Protein AF-A0A357JJU7-F1 (afdb_monomer_lite)

Radius of gyration: 16.16 Å; chains: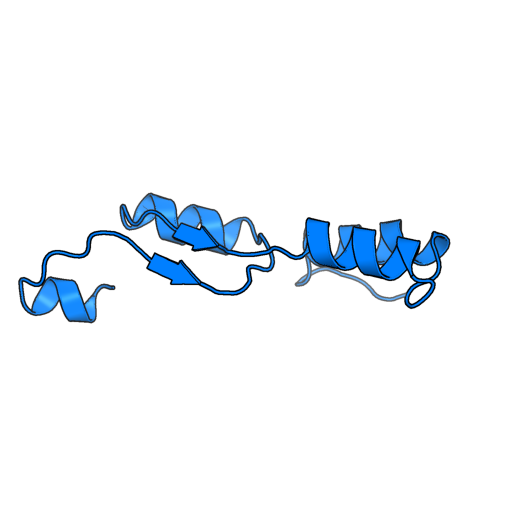 1; bounding box: 39×26×37 Å

Secondary structure (DSSP, 8-state):
-HHHHTTT-----EEEEEE---HHHHHHHHHTT--EEEEEEHHHHHHHHHHTTSS-GGGHHHHHHHHH-TTT----

Foldseek 3Di:
DVVCVVVVHDQAAEEEAEELPAPVVVVVCVVVVHHYHYVYYPVRVVVVCCVVVVDPPVCSVLVVVCSHCVPPRDPD

pLDDT: mean 91.77, std 7.22, range [49.31, 97.94]

Structure (mmCIF, N/CA/C/O backbone):
data_AF-A0A357JJU7-F1
#
_entry.id   AF-A0A357JJU7-F1
#
loop_
_atom_site.group_PDB
_atom_site.id
_atom_site.type_symbol
_atom_site.label_atom_id
_atom_site.label_alt_id
_atom_site.label_comp_id
_atom_site.label_asym_id
_atom_site.label_entity_id
_atom_site.label_seq_id
_atom_site.pdbx_PDB_ins_code
_atom_site.Cartn_x
_atom_site.Cartn_y
_atom_site.Cartn_z
_atom_site.occupancy
_atom_site.B_iso_or_equiv
_atom_site.auth_seq_id
_atom_site.auth_comp_id
_atom_site.auth_asym_id
_atom_site.auth_atom_id
_atom_site.pdbx_PDB_model_num
ATOM 1 N N . VAL A 1 1 ? -12.111 4.243 8.568 1.00 90.25 1 VAL A N 1
ATOM 2 C CA . VAL A 1 1 ? -12.199 3.634 9.923 1.00 90.25 1 VAL A CA 1
ATOM 3 C C . VAL A 1 1 ? -12.985 4.464 10.937 1.00 90.25 1 VAL A C 1
ATOM 5 O O . VAL A 1 1 ? -13.809 3.881 11.627 1.00 90.25 1 VAL A O 1
ATOM 8 N N . LYS A 1 2 ? -12.820 5.798 10.998 1.00 93.81 2 LYS A N 1
ATOM 9 C CA . LYS A 1 2 ? -13.545 6.674 11.948 1.00 93.81 2 LYS A CA 1
ATOM 10 C C . LYS A 1 2 ? -15.070 6.484 11.931 1.00 93.81 2 LYS A C 1
ATOM 12 O O . LYS A 1 2 ? -15.664 6.320 12.986 1.00 93.81 2 LYS A O 1
ATOM 17 N N . ALA A 1 3 ? -15.675 6.416 10.742 1.00 96.38 3 ALA A N 1
ATOM 18 C CA . ALA A 1 3 ? -17.114 6.177 10.599 1.00 96.38 3 ALA A CA 1
ATOM 19 C C . ALA A 1 3 ? -17.570 4.849 11.234 1.00 96.38 3 ALA A C 1
ATOM 21 O O . ALA A 1 3 ? -18.567 4.830 11.942 1.00 96.38 3 ALA A O 1
ATOM 22 N N . LEU A 1 4 ? -16.812 3.759 11.060 1.00 95.62 4 LEU A N 1
ATOM 23 C CA . LEU A 1 4 ? -17.133 2.462 11.672 1.00 95.62 4 LEU A CA 1
ATOM 24 C C . LEU A 1 4 ? -17.029 2.528 13.201 1.00 95.62 4 LEU A C 1
ATOM 26 O O . LEU A 1 4 ? -17.935 2.094 13.903 1.00 95.62 4 LEU A O 1
ATOM 30 N N . ARG A 1 5 ? -15.959 3.146 13.717 1.00 94.06 5 ARG A N 1
ATOM 31 C CA . ARG A 1 5 ? -15.767 3.326 15.163 1.00 94.06 5 ARG A CA 1
ATOM 32 C C . ARG A 1 5 ? -16.848 4.203 15.800 1.00 94.06 5 ARG A C 1
ATOM 34 O O . ARG A 1 5 ? -17.239 3.935 16.922 1.00 94.06 5 ARG A O 1
ATOM 41 N N . SER A 1 6 ? -17.373 5.201 15.081 1.00 96.75 6 SER A N 1
ATOM 42 C CA . SER A 1 6 ? -18.497 6.028 15.560 1.00 96.75 6 SER A CA 1
ATOM 43 C C . SER A 1 6 ? -19.825 5.274 15.691 1.00 96.75 6 SER A C 1
ATOM 45 O O . SER A 1 6 ? -20.778 5.821 16.230 1.00 96.75 6 SER A O 1
ATOM 47 N N . GLN A 1 7 ? -19.892 4.051 15.165 1.00 97.69 7 GLN A N 1
ATOM 48 C CA . GLN A 1 7 ? -21.034 3.143 15.267 1.00 97.69 7 GLN A CA 1
ATOM 49 C C . GLN A 1 7 ? -20.717 1.958 16.199 1.00 97.69 7 GLN A C 1
ATOM 51 O O . GLN A 1 7 ? -21.318 0.897 16.061 1.00 97.69 7 GLN A O 1
ATOM 56 N N . ASP A 1 8 ? -19.716 2.102 17.077 1.00 95.06 8 ASP A N 1
ATOM 57 C CA . ASP A 1 8 ? -19.240 1.070 18.012 1.00 95.06 8 ASP A CA 1
ATOM 58 C C . ASP A 1 8 ? -18.799 -0.250 17.343 1.00 95.06 8 ASP A C 1
ATOM 60 O O . ASP A 1 8 ? -18.738 -1.312 17.965 1.00 95.06 8 ASP A O 1
ATOM 64 N N . ILE A 1 9 ? -18.435 -0.199 16.056 1.00 97.00 9 ILE A N 1
ATOM 65 C CA . ILE A 1 9 ? -17.937 -1.367 15.325 1.00 97.00 9 ILE A CA 1
ATOM 66 C C . ILE A 1 9 ? -16.470 -1.614 15.690 1.00 97.00 9 ILE A C 1
ATOM 68 O O . ILE A 1 9 ? -15.610 -0.739 15.553 1.00 97.00 9 ILE A O 1
ATOM 72 N N . ASN A 1 10 ? -16.169 -2.855 16.074 1.00 94.62 10 ASN A N 1
ATOM 73 C CA . ASN A 1 10 ? -14.811 -3.310 16.356 1.00 94.62 10 ASN A CA 1
ATOM 74 C C . ASN A 1 10 ? -14.001 -3.488 15.060 1.00 94.62 10 ASN A C 1
ATOM 76 O O . ASN A 1 10 ? -14.119 -4.502 14.368 1.00 94.62 10 ASN A O 1
ATOM 80 N N . VAL A 1 11 ? -13.170 -2.499 14.734 1.00 95.00 11 VAL A N 1
ATOM 81 C CA . VAL A 1 11 ? -12.266 -2.546 13.578 1.00 95.00 11 VAL A CA 1
ATOM 82 C C . VAL A 1 11 ? -11.039 -3.388 13.926 1.00 95.00 11 VAL A C 1
ATOM 84 O O . VAL A 1 11 ? -10.206 -2.959 14.715 1.00 95.00 11 VAL A O 1
ATOM 87 N N . LYS A 1 12 ? -10.921 -4.569 13.310 1.00 94.50 12 LYS A N 1
ATOM 88 C CA . LYS A 1 12 ? -9.787 -5.491 13.512 1.00 94.50 12 LYS A CA 1
ATOM 89 C C . LYS A 1 12 ? -8.531 -5.136 12.715 1.00 94.50 12 LYS A C 1
ATOM 91 O O . LYS A 1 12 ? -7.456 -5.582 13.077 1.00 94.50 12 LYS A O 1
ATOM 96 N N . GLY A 1 13 ? -8.681 -4.372 11.639 1.00 95.00 13 GLY A N 1
ATOM 97 C CA . GLY A 1 13 ? -7.603 -4.049 10.709 1.00 95.00 13 GLY A CA 1
ATOM 98 C C . GLY A 1 13 ? -8.152 -3.742 9.319 1.00 95.00 13 GLY A C 1
ATOM 99 O O . GLY A 1 13 ? -9.369 -3.654 9.122 1.00 95.00 13 GLY A O 1
ATOM 100 N N . MET A 1 14 ? -7.251 -3.580 8.357 1.00 96.00 14 MET A N 1
ATOM 101 C CA . MET A 1 14 ? -7.545 -3.377 6.945 1.00 96.00 14 MET A CA 1
ATOM 102 C C . MET A 1 14 ? -6.730 -4.352 6.101 1.00 96.00 14 MET A C 1
ATOM 104 O O . MET A 1 14 ? -5.537 -4.531 6.318 1.00 96.00 14 MET A O 1
ATOM 108 N N . VAL A 1 15 ? -7.377 -4.934 5.095 1.00 97.12 15 VAL A N 1
ATOM 109 C CA . VAL A 1 15 ? -6.698 -5.716 4.062 1.00 97.12 15 VAL A CA 1
ATOM 110 C C . VAL A 1 15 ? -6.878 -5.011 2.727 1.00 97.12 15 VAL A C 1
ATOM 112 O O . VAL A 1 15 ? -7.987 -4.586 2.397 1.00 97.12 15 VAL A O 1
ATOM 115 N N . ALA A 1 16 ? -5.800 -4.885 1.959 1.00 97.12 16 ALA A N 1
ATOM 116 C CA . ALA A 1 16 ? -5.827 -4.314 0.619 1.00 97.12 16 ALA A CA 1
ATOM 117 C C . ALA A 1 16 ? -5.089 -5.211 -0.381 1.00 97.12 16 ALA A C 1
ATOM 119 O O . ALA A 1 16 ? -4.206 -5.990 -0.031 1.00 97.12 16 ALA A O 1
ATOM 120 N N . ILE A 1 17 ? -5.441 -5.096 -1.660 1.00 97.94 17 ILE A N 1
ATOM 121 C CA . ILE A 1 17 ? -4.754 -5.840 -2.725 1.00 97.94 17 ILE A CA 1
ATOM 122 C C . ILE A 1 17 ? -3.339 -5.285 -2.932 1.00 97.94 17 ILE A C 1
ATOM 124 O O . ILE A 1 17 ? -2.399 -6.042 -3.148 1.00 97.94 17 ILE A O 1
ATOM 128 N N . PHE A 1 18 ? -3.184 -3.964 -2.852 1.00 96.56 18 PHE A N 1
ATOM 129 C CA . PHE A 1 18 ? -1.956 -3.276 -3.220 1.00 96.56 18 PHE A CA 1
ATOM 130 C C . PHE A 1 18 ? -1.727 -2.032 -2.356 1.00 96.56 18 PHE A C 1
ATOM 132 O O . PHE A 1 18 ? -2.690 -1.354 -1.992 1.00 96.56 18 PHE A O 1
ATOM 139 N N . SER A 1 19 ? -0.463 -1.708 -2.074 1.00 95.88 19 SER A N 1
ATOM 140 C CA . SER A 1 19 ? -0.055 -0.448 -1.443 1.00 95.88 19 SER A CA 1
ATOM 141 C C . SER A 1 19 ? 1.133 0.193 -2.157 1.00 95.88 19 SER A C 1
ATOM 143 O O . SER A 1 19 ? 2.088 -0.476 -2.541 1.00 95.88 19 SER A O 1
ATOM 145 N N . TYR A 1 20 ? 1.114 1.522 -2.266 1.00 92.56 20 TYR A N 1
ATOM 146 C CA . TYR A 1 20 ? 2.259 2.293 -2.761 1.00 92.56 20 TYR A CA 1
ATOM 147 C C . TYR A 1 20 ? 3.392 2.442 -1.731 1.00 92.56 20 TYR A C 1
ATOM 149 O O . TYR A 1 20 ? 4.493 2.874 -2.074 1.00 92.56 20 TYR A O 1
ATOM 157 N N . GLY A 1 21 ? 3.142 2.092 -0.464 1.00 89.56 21 GLY A N 1
ATOM 158 C CA . GLY A 1 21 ? 4.151 2.167 0.597 1.00 89.56 21 GLY A CA 1
ATOM 159 C C . GLY A 1 21 ? 4.587 3.596 0.940 1.00 89.56 21 GLY A C 1
ATOM 160 O O . GLY A 1 21 ? 5.745 3.812 1.296 1.00 89.56 21 GLY A O 1
ATOM 161 N N . PHE A 1 22 ? 3.699 4.585 0.793 1.00 91.38 22 PHE A N 1
ATOM 162 C CA . PHE A 1 22 ? 3.980 5.961 1.205 1.00 91.38 22 PHE A CA 1
ATOM 163 C C . PHE A 1 22 ? 4.052 6.067 2.728 1.00 91.38 22 PHE A C 1
ATOM 165 O O . PHE A 1 22 ? 3.152 5.604 3.427 1.00 91.38 22 PHE A O 1
ATOM 172 N N . GLU A 1 23 ? 5.079 6.746 3.235 1.00 90.06 23 GLU A N 1
ATOM 173 C CA . GLU A 1 23 ? 5.304 6.907 4.676 1.00 90.06 23 GLU A CA 1
ATOM 174 C C . GLU A 1 23 ? 4.131 7.609 5.372 1.00 90.06 23 GLU A C 1
ATOM 176 O O . GLU A 1 23 ? 3.683 7.166 6.426 1.00 90.06 23 GLU A O 1
ATOM 181 N N . LEU A 1 24 ? 3.532 8.614 4.720 1.00 92.06 24 LEU A N 1
ATOM 182 C CA . LEU A 1 24 ? 2.311 9.267 5.201 1.00 92.06 24 LEU A CA 1
ATOM 183 C C . LEU A 1 24 ? 1.156 8.272 5.397 1.00 92.06 24 LEU A C 1
ATOM 185 O O . LEU A 1 24 ? 0.403 8.377 6.363 1.00 92.06 24 LEU A O 1
ATOM 189 N N . ALA A 1 25 ? 0.989 7.313 4.482 1.00 92.69 25 ALA A N 1
ATOM 190 C CA . ALA A 1 25 ? -0.048 6.298 4.624 1.00 92.69 25 ALA A CA 1
ATOM 191 C C . ALA A 1 25 ? 0.261 5.393 5.822 1.00 92.69 25 ALA A C 1
ATOM 193 O O . ALA A 1 25 ? -0.612 5.208 6.667 1.00 92.69 25 ALA A O 1
ATOM 194 N N . THR A 1 26 ? 1.501 4.909 5.940 1.00 92.25 26 THR A N 1
ATOM 195 C CA . THR A 1 26 ? 1.958 4.092 7.075 1.00 92.25 26 THR A CA 1
ATOM 196 C C . THR A 1 26 ? 1.705 4.789 8.411 1.00 92.25 26 THR A C 1
ATOM 198 O O . THR A 1 26 ? 1.080 4.202 9.293 1.00 92.25 26 THR A O 1
ATOM 201 N N . GLN A 1 27 ? 2.101 6.059 8.538 1.00 95.44 27 GLN A N 1
ATOM 202 C CA . GLN A 1 27 ? 1.904 6.827 9.766 1.00 95.44 27 GLN A CA 1
ATOM 203 C C . GLN A 1 27 ? 0.416 6.992 10.094 1.00 95.44 27 GLN A C 1
ATOM 205 O O . GLN A 1 27 ? 0.012 6.775 11.230 1.00 95.44 27 GLN A O 1
ATOM 210 N N . ASN A 1 28 ? -0.431 7.260 9.096 1.00 95.56 28 ASN A N 1
ATOM 211 C CA . ASN A 1 28 ? -1.876 7.361 9.308 1.00 95.56 28 ASN A CA 1
ATOM 212 C C . ASN A 1 28 ? -2.498 6.059 9.842 1.00 95.56 28 ASN A C 1
ATOM 214 O O . ASN A 1 28 ? -3.418 6.119 10.660 1.00 95.56 28 ASN A O 1
ATOM 218 N N . PHE A 1 29 ? -2.041 4.890 9.384 1.00 95.88 29 PHE A N 1
ATOM 219 C CA . PHE A 1 29 ? -2.518 3.602 9.899 1.00 95.88 29 PHE A CA 1
ATOM 220 C C . PHE A 1 29 ? -2.067 3.369 11.348 1.00 95.88 29 PHE A C 1
ATOM 222 O O . PHE A 1 29 ? -2.899 3.004 12.181 1.00 95.88 29 PHE A O 1
ATOM 229 N N . VAL A 1 30 ? -0.802 3.675 11.664 1.00 95.12 30 VAL A N 1
ATOM 230 C CA . VAL A 1 30 ? -0.246 3.601 13.029 1.00 95.12 30 VAL A CA 1
ATOM 231 C C . VAL A 1 30 ? -0.975 4.550 13.982 1.00 95.12 30 VAL A C 1
ATOM 233 O O . VAL A 1 30 ? -1.464 4.115 15.021 1.00 95.12 30 VAL A O 1
ATOM 236 N N . ASP A 1 31 ? -1.144 5.818 13.604 1.00 96.06 31 ASP A N 1
ATOM 237 C CA . ASP A 1 31 ? -1.806 6.848 14.422 1.00 96.06 31 ASP A CA 1
ATOM 238 C C . ASP A 1 31 ? -3.276 6.525 14.704 1.00 96.06 31 ASP A C 1
ATOM 240 O O . ASP A 1 31 ? -3.862 7.000 15.678 1.00 96.06 31 ASP A O 1
ATOM 244 N N . ASN A 1 32 ? -3.902 5.735 13.830 1.00 95.19 32 ASN A N 1
ATOM 245 C CA . ASN A 1 32 ? -5.274 5.288 14.015 1.00 95.19 32 ASN A CA 1
ATOM 246 C C . ASN A 1 32 ? -5.357 3.899 14.656 1.00 95.19 32 ASN A C 1
ATOM 248 O O . ASN A 1 32 ? -6.481 3.428 14.808 1.00 95.19 32 ASN A O 1
ATOM 252 N N . ASP A 1 33 ? -4.254 3.259 15.049 1.00 94.31 33 ASP A N 1
ATOM 253 C CA . ASP A 1 33 ? -4.237 1.895 15.597 1.00 94.31 33 ASP A CA 1
ATOM 254 C C . ASP A 1 33 ? -5.004 0.920 14.684 1.00 94.31 33 ASP A C 1
ATOM 256 O O . ASP A 1 33 ? -6.023 0.324 15.047 1.00 94.31 33 ASP A O 1
ATOM 260 N N . VAL A 1 34 ? -4.611 0.897 13.407 1.00 96.12 34 VAL A N 1
ATOM 261 C CA . VAL A 1 34 ? -5.186 0.022 12.382 1.00 96.12 34 VAL A CA 1
ATOM 262 C C . VAL A 1 34 ? -4.051 -0.712 11.690 1.00 96.12 34 VAL A C 1
ATOM 264 O O . VAL A 1 34 ? -3.286 -0.113 10.940 1.00 96.12 34 VAL A O 1
ATOM 267 N N . GLU A 1 35 ? -3.986 -2.024 11.887 1.00 95.38 35 GLU A N 1
ATOM 268 C CA . GLU A 1 35 ? -3.087 -2.881 11.121 1.00 95.38 35 GLU A CA 1
ATOM 269 C C . GLU A 1 35 ? -3.520 -2.913 9.648 1.00 95.38 35 GLU A C 1
ATOM 271 O O . GLU A 1 35 ? -4.690 -3.165 9.345 1.00 95.38 35 GLU A O 1
ATOM 276 N N . LEU A 1 36 ? -2.584 -2.643 8.733 1.00 96.12 36 LEU A N 1
ATOM 277 C CA . LEU A 1 36 ? -2.779 -2.792 7.293 1.00 96.12 36 LEU A CA 1
ATOM 278 C C . LEU A 1 36 ? -1.980 -3.998 6.799 1.00 96.12 36 LEU A C 1
ATOM 280 O O . LEU A 1 36 ? -0.755 -4.013 6.890 1.00 96.12 36 LEU A O 1
ATOM 284 N N . THR A 1 37 ? -2.667 -4.957 6.187 1.00 96.06 37 THR A N 1
ATOM 285 C CA . THR A 1 37 ? -2.044 -6.070 5.465 1.00 96.06 37 THR A CA 1
ATOM 286 C C . THR A 1 37 ? -2.320 -5.922 3.975 1.00 96.06 37 THR A C 1
ATOM 288 O O . THR A 1 37 ? -3.472 -5.775 3.562 1.00 96.06 37 THR A O 1
ATOM 291 N N . THR A 1 38 ? -1.283 -5.979 3.143 1.00 97.12 38 THR A N 1
ATOM 292 C CA . THR A 1 38 ? -1.435 -5.915 1.684 1.00 97.12 38 THR A CA 1
ATOM 293 C C . THR A 1 38 ? -0.957 -7.187 1.006 1.00 97.12 38 THR A C 1
ATOM 295 O O . THR A 1 38 ? 0.026 -7.784 1.431 1.00 97.12 38 THR A O 1
ATOM 298 N N . ILE A 1 39 ? -1.649 -7.601 -0.060 1.00 97.06 39 ILE A N 1
ATOM 299 C CA . ILE A 1 39 ? -1.248 -8.770 -0.864 1.00 97.06 39 ILE A CA 1
ATOM 300 C C . ILE A 1 39 ? 0.032 -8.470 -1.658 1.00 97.06 39 ILE A C 1
ATOM 302 O O . ILE A 1 39 ? 0.874 -9.346 -1.825 1.00 97.06 39 ILE A O 1
ATOM 306 N N . SER A 1 40 ? 0.173 -7.241 -2.155 1.00 97.19 40 SER A N 1
ATOM 307 C CA . SER A 1 40 ? 1.348 -6.774 -2.888 1.00 97.19 40 SER A CA 1
ATOM 308 C C . SER A 1 40 ? 1.622 -5.297 -2.598 1.00 97.19 40 SER A C 1
ATOM 310 O O . SER A 1 40 ? 0.804 -4.596 -1.993 1.00 97.19 40 SER A O 1
ATOM 312 N N . ASP A 1 41 ? 2.772 -4.818 -3.046 1.00 95.38 41 ASP A N 1
ATOM 313 C CA . ASP A 1 41 ? 3.222 -3.445 -2.889 1.00 95.38 41 ASP A CA 1
ATOM 314 C C . ASP A 1 41 ? 4.010 -2.960 -4.113 1.00 95.38 41 ASP A C 1
ATOM 316 O O . ASP A 1 41 ? 4.337 -3.715 -5.034 1.00 95.38 41 ASP A O 1
ATOM 320 N N . TYR A 1 42 ? 4.270 -1.656 -4.146 1.00 94.19 42 TYR A N 1
ATOM 321 C CA . TYR A 1 42 ? 4.962 -1.013 -5.258 1.00 94.19 42 TYR A CA 1
ATOM 322 C C . TYR A 1 42 ? 6.403 -1.494 -5.448 1.00 94.19 42 TYR A C 1
ATOM 324 O O . TYR A 1 42 ? 6.852 -1.614 -6.585 1.00 94.19 42 TYR A O 1
ATOM 332 N N . ASP A 1 43 ? 7.112 -1.798 -4.363 1.00 91.31 43 ASP A N 1
ATOM 333 C CA . ASP A 1 43 ? 8.477 -2.325 -4.433 1.00 91.31 43 ASP A CA 1
ATOM 334 C C . ASP A 1 43 ? 8.497 -3.682 -5.159 1.00 91.31 43 ASP A C 1
ATOM 336 O O . ASP A 1 43 ? 9.235 -3.882 -6.128 1.00 91.31 43 ASP A O 1
ATOM 340 N N . SER A 1 44 ? 7.590 -4.580 -4.772 1.00 94.38 44 SER A N 1
ATOM 341 C CA . SER A 1 44 ? 7.381 -5.867 -5.434 1.00 94.38 44 SER A CA 1
ATOM 342 C C . SER A 1 44 ? 6.973 -5.697 -6.900 1.00 94.38 44 SER A C 1
ATOM 344 O O . SER A 1 44 ? 7.487 -6.404 -7.770 1.00 94.38 44 SER A O 1
ATOM 346 N N . LEU A 1 45 ? 6.077 -4.748 -7.197 1.00 95.00 45 LEU A N 1
ATOM 347 C CA . LEU A 1 45 ? 5.617 -4.464 -8.559 1.00 95.00 45 LEU A CA 1
ATOM 348 C C . LEU A 1 45 ? 6.761 -4.022 -9.475 1.00 95.00 45 LEU A C 1
ATOM 350 O O . LEU A 1 45 ? 6.914 -4.584 -10.557 1.00 95.00 45 LEU A O 1
ATOM 354 N N . ILE A 1 46 ? 7.559 -3.035 -9.061 1.00 93.38 46 ILE A N 1
ATOM 355 C CA . ILE A 1 46 ? 8.620 -2.481 -9.908 1.00 93.38 46 ILE A CA 1
ATOM 356 C C . ILE A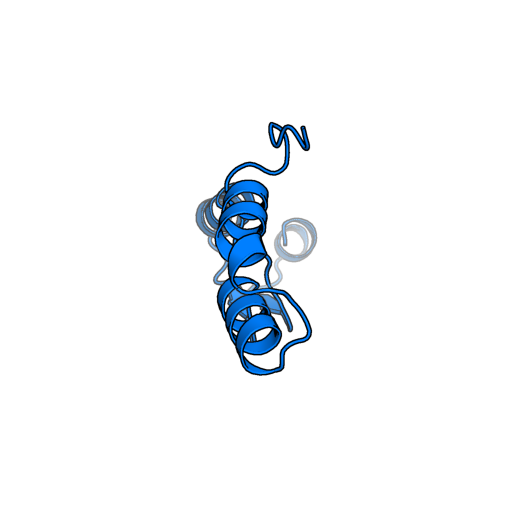 1 46 ? 9.744 -3.493 -10.128 1.00 93.38 46 ILE A C 1
ATOM 358 O O . ILE A 1 46 ? 10.188 -3.658 -11.263 1.00 93.38 46 ILE A O 1
ATOM 362 N N . LYS A 1 47 ? 10.127 -4.261 -9.102 1.00 91.44 47 LYS A N 1
ATOM 363 C CA . LYS A 1 47 ? 11.078 -5.374 -9.263 1.00 91.44 47 LYS A C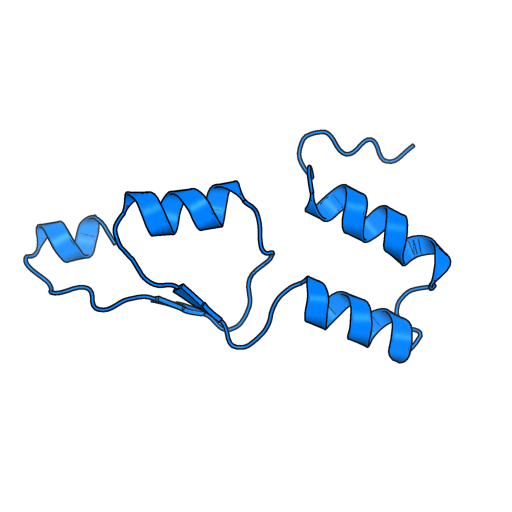A 1
ATOM 364 C C . LYS A 1 47 ? 10.607 -6.379 -10.316 1.00 91.44 47 LYS A C 1
ATOM 366 O O . LYS A 1 47 ? 11.396 -6.818 -11.149 1.00 91.44 47 LYS A O 1
ATOM 371 N N . GLN A 1 48 ? 9.316 -6.725 -10.313 1.00 95.06 48 GLN A N 1
ATOM 372 C CA . GLN A 1 48 ? 8.741 -7.614 -11.327 1.00 95.06 48 GLN A CA 1
ATOM 373 C C . GLN A 1 48 ? 8.640 -6.959 -12.709 1.00 95.06 48 GLN A C 1
ATOM 375 O O . GLN A 1 48 ? 8.798 -7.653 -13.710 1.00 95.06 48 GLN A O 1
ATOM 380 N N . ALA A 1 49 ? 8.383 -5.652 -12.783 1.00 94.25 49 ALA A N 1
ATOM 381 C CA . ALA A 1 49 ? 8.313 -4.921 -14.045 1.00 94.25 49 ALA A CA 1
ATOM 382 C C . ALA A 1 49 ? 9.680 -4.861 -14.745 1.00 94.25 49 ALA A C 1
ATOM 384 O O . ALA A 1 49 ? 9.744 -5.119 -15.945 1.00 94.25 49 ALA A O 1
ATOM 385 N N . VAL A 1 50 ? 10.759 -4.621 -13.990 1.00 93.81 50 VAL A N 1
ATOM 386 C CA . VAL A 1 50 ? 12.140 -4.668 -14.502 1.00 93.81 50 VAL A CA 1
ATOM 387 C C . VAL A 1 50 ? 12.509 -6.085 -14.937 1.00 93.81 50 VAL A C 1
ATOM 389 O O . VAL A 1 50 ? 12.944 -6.291 -16.064 1.00 93.81 50 VAL A O 1
ATOM 392 N N . ALA A 1 51 ? 12.245 -7.091 -14.096 1.00 94.56 51 ALA A N 1
ATOM 393 C CA . ALA A 1 51 ? 12.561 -8.489 -14.411 1.00 94.56 51 ALA A CA 1
ATOM 394 C C . ALA A 1 51 ? 11.827 -9.032 -15.652 1.00 94.56 51 ALA A C 1
ATOM 396 O O . ALA A 1 51 ? 12.256 -10.018 -16.246 1.00 94.56 51 ALA A O 1
ATOM 397 N N . ARG A 1 52 ? 10.696 -8.423 -16.018 1.00 96.38 52 ARG A N 1
ATOM 398 C CA . ARG A 1 52 ? 9.892 -8.774 -17.197 1.00 96.38 52 ARG A CA 1
ATOM 399 C C . ARG A 1 52 ? 10.084 -7.807 -18.365 1.00 96.38 52 ARG A C 1
ATOM 401 O O . ARG A 1 52 ? 9.304 -7.871 -19.309 1.00 96.38 52 ARG A O 1
ATOM 408 N N . GLU A 1 53 ? 11.066 -6.911 -18.275 1.00 93.56 53 GLU A N 1
ATOM 409 C CA . GLU A 1 53 ? 11.408 -5.935 -19.316 1.00 93.56 53 GLU A CA 1
ATOM 410 C C . GLU A 1 53 ? 10.251 -4.979 -19.684 1.00 93.56 53 GLU A C 1
ATOM 412 O O . GLU A 1 53 ? 10.243 -4.373 -20.752 1.00 93.56 53 GLU A O 1
ATOM 417 N N . TYR A 1 54 ? 9.269 -4.798 -18.790 1.00 93.75 54 TYR A N 1
ATOM 418 C CA . TYR A 1 54 ? 8.240 -3.756 -18.937 1.00 93.75 54 TYR A CA 1
ATOM 419 C C . TYR A 1 54 ? 8.777 -2.365 -18.593 1.00 93.75 54 TYR A C 1
ATOM 421 O O . TYR A 1 54 ? 8.196 -1.363 -19.006 1.00 93.75 54 TYR A O 1
ATOM 429 N N . VAL A 1 55 ? 9.845 -2.314 -17.796 1.00 92.00 55 VAL A N 1
ATOM 430 C CA . VAL A 1 55 ? 10.522 -1.097 -17.351 1.00 92.00 55 VAL A CA 1
ATOM 431 C C . VAL A 1 55 ? 12.028 -1.300 -17.545 1.00 92.00 55 VAL A C 1
ATOM 433 O O . VAL A 1 55 ? 12.546 -2.319 -17.080 1.00 92.00 55 VAL A O 1
ATOM 436 N N . PRO A 1 56 ? 12.735 -0.371 -18.209 1.00 92.31 56 PRO A N 1
ATOM 437 C CA . PRO A 1 56 ? 14.193 -0.381 -18.270 1.00 92.31 56 PRO A CA 1
ATOM 438 C C . PRO A 1 56 ? 14.814 -0.346 -16.869 1.00 92.31 56 PRO A C 1
ATOM 440 O O . PRO A 1 56 ? 14.365 0.399 -16.001 1.00 92.31 56 PRO A O 1
ATOM 443 N N . GLU A 1 57 ? 15.879 -1.113 -16.636 1.00 90.62 57 GLU A N 1
ATOM 444 C CA . GLU A 1 57 ? 16.563 -1.124 -15.331 1.00 90.62 57 GLU A CA 1
ATOM 445 C C . GLU A 1 57 ? 17.095 0.268 -14.940 1.00 90.62 57 GLU A C 1
ATOM 447 O O . GLU A 1 57 ? 17.087 0.636 -13.767 1.00 90.62 57 GLU A O 1
ATOM 452 N N . GLU A 1 58 ? 17.480 1.083 -15.924 1.00 91.00 58 GLU A N 1
ATOM 453 C CA . GLU A 1 58 ? 17.907 2.474 -15.727 1.00 91.00 58 GLU A CA 1
ATOM 454 C C . GLU A 1 58 ? 16.818 3.376 -15.120 1.00 91.00 58 GLU A C 1
ATOM 456 O O . GLU A 1 58 ? 17.135 4.287 -14.350 1.00 91.00 58 GLU A O 1
ATOM 461 N N . ASP A 1 59 ? 15.541 3.072 -15.370 1.00 89.50 59 ASP A N 1
ATOM 462 C CA . ASP A 1 59 ? 14.405 3.831 -14.841 1.00 89.50 59 ASP A CA 1
ATOM 463 C C . ASP A 1 59 ? 14.067 3.461 -13.389 1.00 89.50 59 ASP A C 1
ATOM 465 O O . ASP A 1 59 ? 13.330 4.193 -12.718 1.00 89.50 59 ASP A O 1
ATOM 469 N N . LEU A 1 60 ? 14.627 2.365 -12.859 1.00 87.25 60 LEU A N 1
ATOM 470 C CA . LEU A 1 60 ? 14.356 1.882 -11.502 1.00 87.25 60 LEU A CA 1
ATOM 471 C C . LEU A 1 60 ? 14.632 2.963 -10.451 1.00 87.25 60 LEU A C 1
ATOM 473 O O . LEU A 1 60 ? 13.777 3.260 -9.618 1.00 87.25 60 LEU A O 1
ATOM 477 N N . ASN A 1 61 ? 15.796 3.609 -10.537 1.00 86.38 61 ASN A N 1
ATOM 478 C CA . ASN A 1 61 ? 16.193 4.661 -9.599 1.00 86.38 61 ASN A CA 1
ATOM 479 C C . ASN A 1 61 ? 15.244 5.866 -9.653 1.00 86.38 61 ASN A 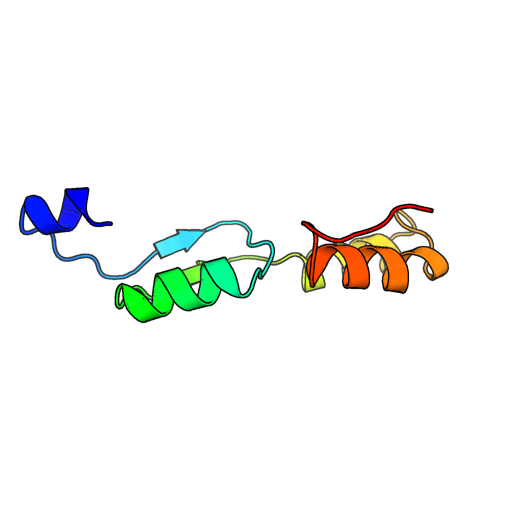C 1
ATOM 481 O O . ASN A 1 61 ? 14.911 6.459 -8.623 1.00 86.38 61 ASN A O 1
ATOM 485 N N . THR A 1 62 ? 14.788 6.220 -10.854 1.00 90.06 62 THR A N 1
ATOM 486 C CA . THR A 1 62 ? 13.855 7.327 -11.074 1.00 90.06 62 THR A CA 1
ATOM 487 C C . THR A 1 62 ? 12.493 7.024 -10.449 1.00 90.06 62 THR A C 1
ATOM 489 O O . THR A 1 62 ? 11.937 7.866 -9.739 1.00 90.06 62 THR A O 1
ATOM 492 N N . LEU A 1 63 ? 11.983 5.807 -10.645 1.00 90.19 63 LEU A N 1
ATOM 493 C CA . LEU A 1 63 ? 10.706 5.344 -10.096 1.00 90.19 63 LEU A CA 1
ATOM 494 C C . LEU A 1 63 ? 10.749 5.194 -8.568 1.00 90.19 63 LEU A C 1
ATOM 496 O O . LEU A 1 63 ? 9.802 5.573 -7.874 1.00 90.19 63 LEU A O 1
ATOM 500 N N . GLU A 1 64 ? 11.864 4.717 -8.016 1.00 85.75 64 GLU A N 1
ATOM 501 C CA . GLU A 1 64 ? 12.077 4.679 -6.568 1.00 85.75 64 GLU A CA 1
ATOM 502 C C . GLU A 1 64 ? 12.145 6.083 -5.954 1.00 85.75 64 GLU A C 1
ATOM 504 O O . GLU A 1 64 ? 11.595 6.312 -4.871 1.00 85.75 64 GLU A O 1
ATOM 509 N N . SER A 1 65 ? 12.801 7.027 -6.637 1.00 86.88 65 SER A N 1
ATOM 510 C CA . SER A 1 65 ? 12.877 8.431 -6.220 1.00 86.88 65 SER A CA 1
ATOM 511 C C . SER A 1 65 ? 11.491 9.077 -6.197 1.00 86.88 65 SER A C 1
ATOM 513 O O . SER A 1 65 ? 11.097 9.659 -5.183 1.00 86.88 65 SER A O 1
ATOM 515 N N . TRP A 1 66 ? 10.706 8.875 -7.262 1.00 89.62 66 TRP A N 1
ATOM 516 C CA . TRP A 1 66 ? 9.308 9.302 -7.317 1.00 89.62 66 TRP A CA 1
ATOM 517 C C . TRP A 1 66 ? 8.503 8.742 -6.143 1.00 89.62 66 TRP A C 1
ATOM 519 O O . TRP A 1 66 ? 7.820 9.492 -5.453 1.00 89.62 66 TRP A O 1
ATOM 529 N N . ARG A 1 67 ? 8.619 7.440 -5.855 1.00 87.50 67 ARG A N 1
ATOM 530 C CA . ARG A 1 67 ? 7.876 6.796 -4.762 1.00 87.50 67 ARG A CA 1
ATOM 531 C C . ARG A 1 67 ? 8.193 7.410 -3.392 1.00 87.50 67 ARG A C 1
ATOM 533 O O . 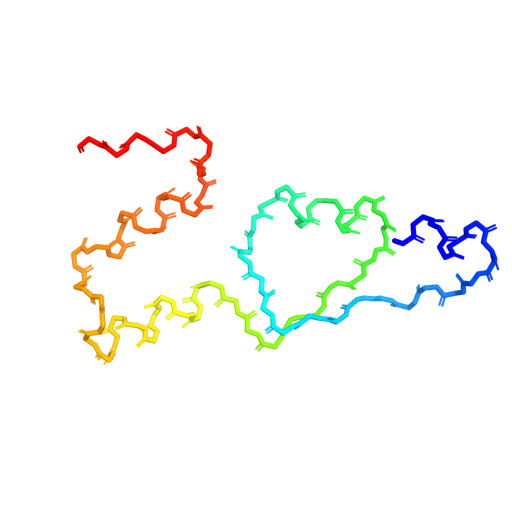ARG A 1 67 ? 7.306 7.481 -2.543 1.00 87.50 67 ARG A O 1
ATOM 540 N N . LYS A 1 68 ? 9.446 7.818 -3.153 1.00 85.06 68 LYS A N 1
ATOM 541 C CA . LYS A 1 68 ? 9.883 8.395 -1.868 1.00 85.06 68 LYS A CA 1
ATOM 542 C C . LYS A 1 68 ? 9.284 9.775 -1.610 1.00 85.06 68 LYS A C 1
ATOM 544 O O . LYS A 1 68 ? 8.891 10.047 -0.482 1.00 85.06 68 LYS A O 1
ATOM 549 N N . ASN A 1 69 ? 9.218 10.633 -2.624 1.00 84.38 69 ASN A N 1
ATOM 550 C CA . ASN A 1 69 ? 8.673 11.981 -2.476 1.00 84.38 69 ASN A CA 1
ATOM 551 C C . ASN A 1 69 ? 7.945 12.419 -3.757 1.00 84.38 69 ASN A C 1
ATOM 553 O O . ASN A 1 69 ? 8.445 13.262 -4.504 1.00 84.38 69 ASN A O 1
ATOM 557 N N . PRO A 1 70 ? 6.756 11.853 -4.031 1.00 85.69 70 PRO A N 1
ATOM 558 C CA . PRO A 1 70 ? 6.054 12.096 -5.290 1.00 85.69 70 PRO A CA 1
ATOM 559 C C . PRO A 1 70 ? 5.589 13.551 -5.429 1.00 85.69 70 PRO A C 1
ATOM 561 O O . PRO A 1 70 ? 5.401 14.024 -6.546 1.00 85.69 70 PRO A O 1
ATOM 564 N N . SER A 1 71 ? 5.417 14.270 -4.314 1.00 85.00 71 SER A N 1
ATOM 565 C CA . SER A 1 71 ? 5.029 15.685 -4.283 1.00 85.00 71 SER A CA 1
ATOM 566 C C . SER A 1 71 ? 6.134 16.642 -4.725 1.00 85.00 71 SER A C 1
ATOM 568 O O . SER A 1 71 ? 5.827 17.701 -5.262 1.00 85.00 71 SER A O 1
ATOM 570 N N . GLU A 1 72 ? 7.400 16.286 -4.504 1.00 85.69 72 GLU A N 1
ATOM 571 C CA . GLU A 1 72 ? 8.562 17.113 -4.867 1.00 85.69 72 GLU A CA 1
ATOM 572 C C . GLU A 1 72 ? 9.371 16.504 -6.019 1.00 85.69 72 GLU A C 1
ATOM 574 O O . GLU A 1 72 ? 10.464 16.974 -6.347 1.00 85.69 72 GLU A O 1
ATOM 579 N N . TRP A 1 73 ? 8.846 15.449 -6.646 1.00 84.62 73 TRP A N 1
ATOM 580 C CA . TRP A 1 73 ? 9.514 14.777 -7.745 1.00 84.62 73 TRP A CA 1
ATOM 581 C C . TRP A 1 73 ? 9.575 15.692 -8.972 1.00 84.62 73 TRP A C 1
ATOM 583 O O . TRP A 1 73 ? 8.594 15.898 -9.686 1.00 84.62 73 TRP A O 1
ATOM 59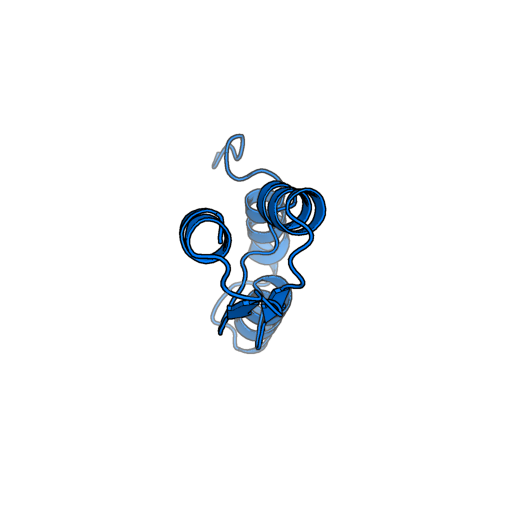3 N N . ASN A 1 74 ? 10.757 16.254 -9.217 1.00 75.88 74 ASN A N 1
ATOM 594 C CA . ASN A 1 74 ? 11.045 17.008 -10.427 1.00 75.88 74 ASN A CA 1
ATOM 595 C C . ASN A 1 74 ? 11.415 16.037 -11.549 1.00 75.88 74 ASN A C 1
ATOM 597 O O . ASN A 1 74 ? 12.570 15.630 -11.659 1.00 75.88 74 ASN A O 1
ATOM 601 N N . ALA A 1 75 ? 10.440 15.709 -12.399 1.00 63.53 75 ALA A N 1
ATOM 602 C CA . ALA A 1 75 ? 10.689 15.108 -13.704 1.00 63.53 75 ALA A CA 1
ATOM 603 C C . ALA A 1 75 ? 11.374 16.152 -14.604 1.00 63.53 75 ALA A C 1
ATOM 605 O O . ALA A 1 75 ? 10.710 16.922 -15.301 1.00 63.53 75 ALA A O 1
ATOM 606 N N . LYS A 1 76 ? 12.698 16.253 -14.511 1.00 49.31 76 LYS A N 1
ATOM 607 C CA . LYS A 1 76 ? 13.524 17.009 -15.452 1.00 49.31 76 LYS A CA 1
ATOM 608 C C . LYS A 1 76 ? 14.497 16.080 -16.140 1.00 49.31 76 LYS A C 1
ATOM 610 O O . LYS A 1 76 ? 15.143 15.298 -15.413 1.00 49.31 76 LYS A O 1
#

Sequence (76 aa):
VKALRSQDINVKGMVAIFSYGFELATQNFVDNDVELTTISDYDSLIKQAVAREYVPEEDLNTLESWRKNPSEWNAK